Protein AF-A0A7C1AAH8-F1 (afdb_monomer_lite)

pLDDT: mean 77.92, std 12.31, range [42.34, 93.19]

Structure (mmCIF, N/CA/C/O backbone):
data_AF-A0A7C1AAH8-F1
#
_entry.id   AF-A0A7C1AAH8-F1
#
loop_
_atom_site.group_PDB
_atom_site.id
_atom_site.type_symbol
_atom_site.label_atom_id
_atom_site.label_alt_id
_atom_site.label_comp_id
_atom_site.label_asym_id
_atom_site.label_entity_id
_atom_site.label_seq_id
_atom_site.pdbx_PDB_ins_code
_atom_site.Cartn_x
_atom_site.Cartn_y
_atom_site.Cartn_z
_atom_site.occupancy
_atom_site.B_iso_or_equiv
_atom_site.auth_seq_id
_atom_site.auth_comp_id
_atom_site.auth_asym_id
_atom_site.auth_atom_id
_atom_site.pdbx_PDB_model_num
ATOM 1 N N . MET A 1 1 ? 54.567 13.018 -85.842 1.00 59.91 1 MET A N 1
ATOM 2 C CA . MET A 1 1 ? 54.513 12.195 -84.608 1.00 59.91 1 MET A CA 1
ATOM 3 C C . MET A 1 1 ? 54.204 13.004 -83.340 1.00 59.91 1 MET A C 1
ATOM 5 O O . MET A 1 1 ? 53.284 12.620 -82.633 1.00 59.91 1 MET A O 1
ATOM 9 N N . LYS A 1 2 ? 54.854 14.155 -83.076 1.00 59.97 2 LYS A N 1
ATOM 10 C CA . LYS A 1 2 ? 54.599 14.991 -81.872 1.00 59.97 2 LYS A CA 1
ATOM 11 C C . LYS A 1 2 ? 53.124 15.401 -81.655 1.00 59.97 2 LYS A C 1
ATOM 13 O O . LYS A 1 2 ? 52.631 15.333 -80.538 1.00 59.97 2 LYS A O 1
ATOM 18 N N . LYS A 1 3 ? 52.385 15.742 -82.723 1.00 64.12 3 LYS A N 1
ATOM 19 C CA . LYS A 1 3 ? 50.952 16.109 -82.644 1.00 64.12 3 LYS A CA 1
ATOM 20 C C . LYS A 1 3 ? 50.036 14.951 -82.207 1.00 64.12 3 LYS A C 1
ATOM 22 O O . LYS A 1 3 ? 49.019 15.204 -81.573 1.00 64.12 3 LYS A O 1
ATOM 27 N N . ASN A 1 4 ? 50.396 13.700 -82.507 1.00 73.44 4 ASN A N 1
ATOM 28 C CA . ASN A 1 4 ? 49.603 12.528 -82.111 1.00 73.44 4 ASN A CA 1
ATOM 29 C C . ASN A 1 4 ? 49.872 12.139 -80.653 1.00 73.44 4 ASN A C 1
ATOM 31 O O . ASN A 1 4 ? 48.940 11.772 -79.948 1.00 73.44 4 ASN A O 1
ATOM 35 N N . ALA A 1 5 ? 51.113 12.304 -80.183 1.00 77.75 5 ALA A N 1
ATOM 36 C CA . ALA A 1 5 ? 51.461 12.102 -78.777 1.00 77.75 5 ALA A CA 1
ATOM 37 C C . ALA A 1 5 ? 50.720 13.087 -77.856 1.00 77.75 5 ALA A C 1
ATOM 39 O O . ALA A 1 5 ? 50.165 12.674 -76.845 1.00 77.75 5 ALA A O 1
ATOM 40 N N . ILE A 1 6 ? 50.624 14.367 -78.244 1.00 82.44 6 ILE A N 1
ATOM 41 C CA . ILE A 1 6 ? 49.885 15.388 -77.477 1.00 82.44 6 ILE A CA 1
ATOM 42 C C . ILE A 1 6 ? 48.383 15.068 -77.422 1.00 82.44 6 ILE A C 1
ATOM 44 O O . ILE A 1 6 ? 47.770 15.194 -76.366 1.00 82.44 6 ILE A O 1
ATOM 48 N N . LYS A 1 7 ? 47.790 14.603 -78.532 1.00 80.56 7 LYS A N 1
ATOM 49 C CA . LYS A 1 7 ? 46.383 14.167 -78.556 1.00 80.56 7 LYS A CA 1
ATOM 50 C C . LYS A 1 7 ? 46.134 12.973 -77.634 1.00 80.56 7 LYS A C 1
ATOM 52 O O . LYS A 1 7 ? 45.138 12.963 -76.922 1.00 80.56 7 LYS A O 1
ATOM 57 N N . LEU A 1 8 ? 47.042 11.997 -77.620 1.00 83.38 8 LEU A N 1
ATOM 58 C CA . LEU A 1 8 ? 46.930 10.824 -76.752 1.00 83.38 8 LEU A CA 1
ATOM 59 C C . LEU A 1 8 ? 47.025 11.214 -75.267 1.00 83.38 8 LEU A C 1
ATOM 61 O O . LEU A 1 8 ? 46.218 10.768 -74.457 1.00 83.38 8 LEU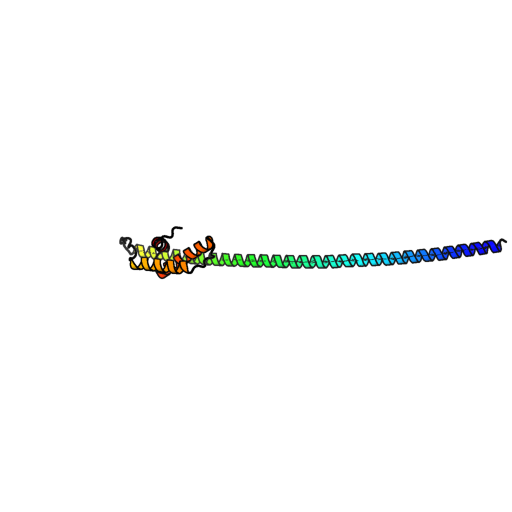 A O 1
ATOM 65 N N . LEU A 1 9 ? 47.952 12.115 -74.931 1.00 84.69 9 LEU A N 1
ATOM 66 C CA . LEU A 1 9 ? 48.095 12.672 -73.583 1.00 84.69 9 LEU A CA 1
ATOM 67 C C . LEU A 1 9 ? 46.833 13.428 -73.143 1.00 84.69 9 LEU A C 1
ATOM 69 O O . LEU A 1 9 ? 46.362 13.236 -72.026 1.00 84.69 9 LEU A O 1
ATOM 73 N N . ALA A 1 10 ? 46.238 14.223 -74.037 1.00 85.25 10 ALA A N 1
ATOM 74 C CA . ALA A 1 10 ? 44.998 14.943 -73.754 1.00 85.25 10 ALA A CA 1
ATOM 75 C C . ALA A 1 10 ? 43.822 13.998 -73.446 1.00 85.25 10 ALA A C 1
ATOM 77 O O . ALA A 1 10 ? 43.051 14.266 -72.528 1.00 85.25 10 ALA A O 1
ATOM 78 N N . VAL A 1 11 ? 43.706 12.871 -74.159 1.00 86.75 11 VAL A N 1
ATOM 79 C CA . VAL A 1 11 ? 42.661 11.864 -73.897 1.00 86.75 11 VAL A CA 1
ATOM 80 C C . VAL A 1 11 ? 42.865 11.197 -72.536 1.00 86.75 11 VAL A C 1
ATOM 82 O O . VAL A 1 11 ? 41.904 11.044 -71.787 1.00 86.75 11 VAL A O 1
ATOM 85 N N . ILE A 1 12 ? 44.104 10.852 -72.177 1.00 88.06 12 ILE A N 1
ATOM 86 C CA . ILE A 1 12 ? 44.415 10.250 -70.870 1.00 88.06 12 ILE A CA 1
ATOM 87 C C . ILE A 1 12 ? 44.059 11.211 -69.729 1.00 88.06 12 ILE A C 1
ATOM 89 O O . ILE A 1 12 ? 43.423 10.804 -68.756 1.00 88.06 12 ILE A O 1
ATOM 93 N N . VAL A 1 13 ? 44.407 12.494 -69.865 1.00 87.62 13 VAL A N 1
ATOM 94 C CA . VAL A 1 13 ? 44.057 13.526 -68.877 1.00 87.62 13 VAL A CA 1
ATOM 95 C C . VAL A 1 13 ? 42.540 13.684 -68.761 1.00 87.62 13 VAL A C 1
ATOM 97 O O . VAL A 1 13 ? 42.020 13.791 -67.652 1.00 87.62 13 VAL A O 1
ATOM 100 N N . LEU A 1 14 ? 41.814 13.637 -69.882 1.00 87.69 14 LEU A N 1
ATOM 101 C CA . LEU A 1 14 ? 40.354 13.732 -69.885 1.00 87.69 14 LEU A CA 1
ATOM 102 C C . LEU A 1 14 ? 39.703 12.547 -69.152 1.00 87.69 14 LEU A C 1
ATOM 104 O O . LEU A 1 14 ? 38.813 12.744 -68.327 1.00 87.69 14 LEU A O 1
ATOM 108 N N . VAL A 1 15 ? 40.172 11.322 -69.404 1.00 86.94 15 VAL A N 1
ATOM 109 C CA . VAL A 1 15 ? 39.671 10.112 -68.733 1.00 86.94 15 VAL A CA 1
ATOM 110 C C . VAL A 1 15 ? 39.964 10.159 -67.231 1.00 86.94 15 VAL A C 1
ATOM 112 O O . VAL A 1 15 ? 39.068 9.904 -66.426 1.00 86.94 15 VAL A O 1
ATOM 115 N N . ALA A 1 16 ? 41.176 10.559 -66.837 1.00 83.88 16 ALA A N 1
ATOM 116 C CA . ALA A 1 16 ? 41.538 10.719 -65.429 1.00 83.88 16 ALA A CA 1
ATOM 117 C C . ALA A 1 16 ? 40.673 11.781 -64.723 1.00 83.88 16 ALA A C 1
ATOM 119 O O . ALA A 1 16 ? 40.233 11.565 -63.593 1.00 83.88 16 ALA A O 1
ATOM 120 N N . ALA A 1 17 ? 40.367 12.894 -65.399 1.00 84.56 17 ALA A N 1
ATOM 121 C CA . ALA A 1 17 ? 39.496 13.940 -64.867 1.00 84.56 17 ALA A CA 1
ATOM 122 C C . ALA A 1 17 ? 38.052 13.450 -64.658 1.00 84.56 17 ALA A C 1
ATOM 124 O O . ALA A 1 17 ? 37.458 13.720 -63.614 1.00 84.56 17 ALA A O 1
ATOM 125 N N . ILE A 1 18 ? 37.498 12.682 -65.604 1.00 84.81 18 ILE A N 1
ATOM 126 C CA . ILE A 1 18 ? 36.143 12.113 -65.489 1.00 84.81 18 ILE A CA 1
ATOM 127 C C . ILE A 1 18 ? 36.062 11.139 -64.306 1.00 84.81 18 ILE A C 1
ATOM 129 O O . ILE A 1 18 ? 35.129 11.218 -63.502 1.00 84.81 18 ILE A O 1
ATOM 133 N N . ILE A 1 19 ? 37.060 10.261 -64.156 1.00 81.88 19 ILE A N 1
ATOM 134 C CA . ILE A 1 19 ? 37.134 9.317 -63.032 1.00 81.88 19 ILE A CA 1
ATOM 135 C C . ILE A 1 19 ? 37.238 10.081 -61.704 1.00 81.88 19 ILE A C 1
ATOM 137 O O . ILE A 1 19 ? 36.488 9.791 -60.771 1.00 81.88 19 ILE A O 1
ATOM 141 N N . GLY A 1 20 ? 38.099 11.102 -61.633 1.00 77.19 20 GLY A N 1
ATOM 142 C CA . GLY A 1 20 ? 38.263 11.937 -60.441 1.00 77.19 20 GLY A CA 1
ATOM 143 C C . GLY A 1 20 ? 36.967 12.630 -60.011 1.00 77.19 20 GLY A C 1
ATOM 144 O O . GLY A 1 20 ? 36.579 12.546 -58.845 1.00 77.19 20 GLY A O 1
ATOM 145 N N . ILE A 1 21 ? 36.245 13.247 -60.952 1.00 79.25 21 ILE A N 1
ATOM 146 C CA . ILE A 1 21 ? 34.953 13.900 -60.678 1.00 79.25 21 ILE A CA 1
ATOM 147 C C . ILE A 1 21 ? 33.917 12.879 -60.188 1.00 79.25 21 ILE A C 1
ATOM 149 O O . ILE A 1 21 ? 33.171 13.162 -59.248 1.00 79.25 21 ILE A O 1
ATOM 153 N N . SER A 1 22 ? 33.884 11.682 -60.781 1.00 72.88 22 SER A N 1
ATOM 154 C CA . SER A 1 22 ? 32.951 10.622 -60.385 1.00 72.88 22 SER A CA 1
ATOM 155 C C . SER A 1 22 ? 33.200 10.136 -58.952 1.00 72.88 22 SER A C 1
ATOM 157 O O . SER A 1 22 ? 32.254 10.000 -58.174 1.00 72.88 22 SER A O 1
ATOM 159 N N . VAL A 1 23 ? 34.465 9.937 -58.565 1.00 76.25 23 VAL A N 1
ATOM 160 C CA . VAL A 1 23 ? 34.839 9.524 -57.199 1.00 76.25 23 VAL A CA 1
ATOM 161 C C . VAL A 1 23 ? 34.526 10.622 -56.182 1.00 76.25 23 VAL A C 1
ATOM 163 O O . VAL A 1 23 ? 33.951 10.335 -55.132 1.00 76.25 23 VAL A O 1
ATOM 166 N N . ILE A 1 24 ? 34.825 11.887 -56.496 1.00 73.38 24 ILE A N 1
ATOM 167 C CA . ILE A 1 24 ? 34.504 13.024 -55.620 1.00 73.38 24 ILE A CA 1
ATOM 168 C C . ILE A 1 24 ? 32.988 13.134 -55.419 1.00 73.38 24 ILE A C 1
ATOM 170 O O . ILE A 1 24 ? 32.526 13.255 -54.284 1.00 73.38 24 ILE A O 1
ATOM 174 N N . LYS A 1 25 ? 32.195 13.024 -56.493 1.00 73.81 25 LYS A N 1
ATOM 175 C CA . LYS A 1 25 ? 30.727 13.058 -56.411 1.00 73.81 25 LYS A CA 1
ATOM 176 C C . LYS A 1 25 ? 30.179 11.892 -55.583 1.00 73.81 25 LYS A C 1
ATOM 178 O O . LYS A 1 25 ? 29.285 12.101 -54.764 1.00 73.81 25 LYS A O 1
ATOM 183 N N . SER A 1 26 ? 30.740 10.694 -55.754 1.00 67.06 26 SER A N 1
ATOM 184 C CA . SER A 1 26 ? 30.380 9.510 -54.967 1.00 67.06 26 SER A CA 1
ATOM 185 C C . SER A 1 26 ? 30.694 9.696 -53.480 1.00 67.06 26 SER A C 1
ATOM 187 O O . SER A 1 26 ? 29.823 9.474 -52.643 1.00 67.06 26 SER A O 1
ATOM 189 N N . ASN A 1 27 ? 31.889 10.185 -53.136 1.00 69.25 27 ASN A N 1
ATOM 190 C CA . ASN A 1 27 ? 32.285 10.425 -51.746 1.00 69.25 27 ASN A CA 1
ATOM 191 C C . ASN A 1 27 ? 31.469 11.541 -51.084 1.00 69.25 27 ASN A C 1
ATOM 193 O O . ASN A 1 27 ? 31.074 11.401 -49.930 1.00 69.25 27 ASN A O 1
ATOM 197 N N . ILE A 1 28 ? 31.161 12.625 -51.804 1.00 73.00 28 ILE A N 1
ATOM 198 C CA . ILE A 1 28 ? 30.290 13.699 -51.298 1.00 73.00 28 ILE A CA 1
ATOM 199 C C . ILE A 1 28 ? 28.875 13.167 -51.056 1.00 73.00 28 ILE A C 1
ATOM 201 O O . ILE A 1 28 ? 28.276 13.458 -50.022 1.00 73.00 28 ILE A O 1
ATOM 205 N N . SER A 1 29 ? 28.343 12.360 -51.979 1.00 71.94 29 SER A N 1
ATOM 206 C CA . SER A 1 29 ? 27.027 11.742 -51.814 1.00 71.94 29 SER A CA 1
ATOM 207 C C . SER A 1 29 ? 27.006 10.772 -50.633 1.00 71.94 29 SER A C 1
ATOM 209 O O . SER A 1 29 ? 26.088 10.830 -49.821 1.00 71.94 29 SER A O 1
ATOM 211 N N . ALA A 1 30 ? 28.025 9.920 -50.496 1.00 66.38 30 ALA A N 1
ATOM 212 C CA . ALA A 1 30 ? 28.148 8.983 -49.385 1.00 66.38 30 ALA A CA 1
ATOM 213 C C . ALA A 1 30 ? 28.274 9.711 -48.040 1.00 66.38 30 ALA A C 1
ATOM 215 O O . ALA A 1 30 ? 27.590 9.348 -47.087 1.00 66.38 30 ALA A O 1
ATOM 216 N N . LYS A 1 31 ? 29.068 10.789 -47.977 1.00 69.00 31 LYS A N 1
ATOM 217 C CA . LYS A 1 31 ? 29.207 11.626 -46.780 1.00 69.00 31 LYS A CA 1
ATOM 218 C C . LYS A 1 31 ? 27.883 12.288 -46.393 1.00 69.00 31 LYS A C 1
ATOM 220 O O . LYS A 1 31 ? 27.498 12.236 -45.232 1.00 69.00 31 LYS A O 1
ATOM 225 N N . ARG A 1 32 ? 27.136 12.819 -47.366 1.00 71.56 32 ARG A N 1
ATOM 226 C CA . ARG A 1 32 ? 25.820 13.437 -47.134 1.00 71.56 32 ARG A CA 1
ATOM 227 C C . ARG A 1 32 ? 24.776 12.426 -46.657 1.00 71.56 32 ARG A C 1
ATOM 229 O O . ARG A 1 32 ? 23.933 12.755 -45.829 1.00 71.56 32 ARG A O 1
ATOM 236 N N . THR A 1 33 ? 24.819 11.200 -47.174 1.00 72.12 33 THR A N 1
ATOM 237 C CA . THR A 1 33 ? 23.948 10.111 -46.712 1.00 72.12 33 THR A CA 1
ATOM 238 C C . THR A 1 33 ? 24.335 9.651 -45.308 1.00 72.12 33 THR A C 1
ATOM 240 O O . THR A 1 33 ? 23.453 9.465 -44.477 1.00 72.12 33 THR A O 1
ATOM 243 N N . ALA A 1 34 ? 25.631 9.535 -45.009 1.00 73.88 34 ALA A N 1
ATOM 244 C CA . ALA A 1 34 ? 26.116 9.196 -43.674 1.00 73.88 34 ALA A CA 1
ATOM 245 C C . ALA A 1 34 ? 25.729 10.263 -42.636 1.00 73.88 34 ALA A C 1
ATOM 247 O O . ALA A 1 34 ? 25.207 9.911 -41.588 1.00 73.88 34 ALA A O 1
ATOM 248 N N . GLU A 1 35 ? 25.886 11.554 -42.949 1.00 75.69 35 GLU A N 1
ATOM 249 C CA . GLU A 1 35 ? 25.447 12.661 -42.084 1.00 75.69 35 GLU A CA 1
ATOM 250 C C . GLU A 1 35 ? 23.939 12.602 -41.802 1.00 75.69 35 GLU A C 1
ATOM 252 O O . GLU A 1 35 ? 23.521 12.735 -40.655 1.00 75.69 35 GLU A O 1
ATOM 257 N N . LYS A 1 36 ? 23.116 12.321 -42.822 1.00 75.94 36 LYS A N 1
ATOM 258 C CA . LYS A 1 36 ? 21.669 12.130 -42.637 1.00 75.94 36 LYS A CA 1
ATOM 259 C C . LYS A 1 36 ? 21.340 10.936 -41.743 1.00 75.94 36 LYS A C 1
ATOM 261 O O . LYS A 1 36 ? 20.434 11.039 -40.927 1.00 75.94 36 LYS A O 1
ATOM 266 N N . ILE A 1 37 ? 22.057 9.822 -41.885 1.00 75.12 37 ILE A N 1
ATOM 267 C CA . ILE A 1 37 ? 21.868 8.635 -41.039 1.00 75.12 37 ILE A CA 1
ATOM 268 C C . ILE A 1 37 ? 22.269 8.937 -39.591 1.00 75.12 37 ILE A C 1
ATOM 270 O O . ILE A 1 37 ? 21.564 8.526 -38.674 1.00 75.12 37 ILE A O 1
ATOM 274 N N . THR A 1 38 ? 23.360 9.676 -39.375 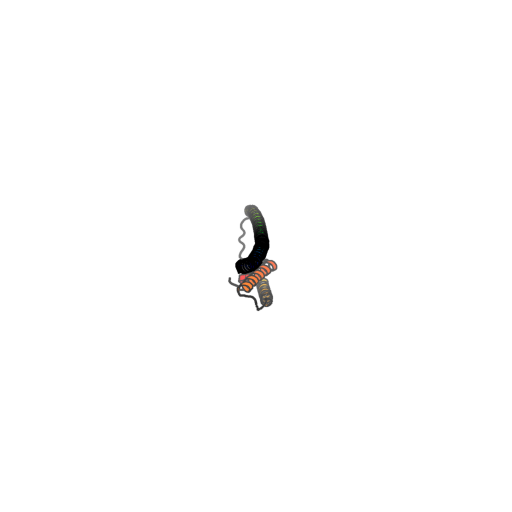1.00 78.25 38 THR A N 1
ATOM 275 C CA . THR A 1 38 ? 23.789 10.096 -38.035 1.00 78.25 38 THR A CA 1
ATOM 276 C C . THR A 1 38 ? 22.754 11.006 -37.379 1.00 78.25 38 THR A C 1
ATOM 278 O O . THR A 1 38 ? 22.380 10.748 -36.240 1.00 78.25 38 THR A O 1
ATOM 281 N N . LEU A 1 39 ? 22.219 11.991 -38.109 1.00 82.25 39 LEU A N 1
ATOM 282 C CA . LEU A 1 39 ? 21.151 12.863 -37.607 1.00 82.25 39 LEU A CA 1
ATOM 283 C C . LEU A 1 39 ? 19.880 12.077 -37.263 1.00 82.25 39 LEU A C 1
ATOM 285 O O . LEU A 1 39 ? 19.324 12.259 -36.186 1.00 82.25 39 LEU A O 1
ATOM 289 N N . LEU A 1 40 ? 19.457 11.152 -38.131 1.00 77.00 40 LEU A N 1
ATOM 290 C CA . LEU A 1 40 ? 18.280 10.310 -37.886 1.00 77.00 40 LEU A CA 1
ATOM 291 C C . LEU A 1 40 ? 18.470 9.410 -36.655 1.00 77.00 40 LEU A C 1
ATOM 293 O O . LEU A 1 40 ? 17.537 9.168 -35.892 1.00 77.00 40 LEU A O 1
ATOM 297 N N . LYS A 1 41 ? 19.694 8.910 -36.459 1.00 76.31 41 LYS A N 1
ATOM 298 C CA . LYS A 1 41 ? 20.078 8.105 -35.301 1.00 76.31 41 LYS A CA 1
ATOM 299 C C . LYS A 1 41 ? 20.030 8.938 -34.018 1.00 76.31 41 LYS A C 1
ATOM 301 O O . LYS A 1 41 ? 19.449 8.486 -33.037 1.00 76.31 41 LYS A O 1
ATOM 306 N N . GLU A 1 42 ? 20.619 10.131 -34.019 1.00 78.62 42 GLU A N 1
ATOM 307 C CA . GLU A 1 42 ? 20.593 11.050 -32.873 1.00 78.62 42 GLU A CA 1
ATOM 308 C C . GLU A 1 42 ? 19.168 11.479 -32.513 1.00 78.62 42 GLU A C 1
ATOM 310 O O . GLU A 1 42 ? 18.807 11.464 -31.338 1.00 78.62 42 GLU A O 1
ATOM 315 N N . GLU A 1 43 ? 18.337 11.786 -33.510 1.00 78.56 43 GLU A N 1
ATOM 316 C CA . GLU A 1 43 ? 16.928 12.131 -33.314 1.00 78.56 43 GLU A CA 1
ATOM 317 C C . GLU A 1 43 ? 16.141 10.957 -32.718 1.00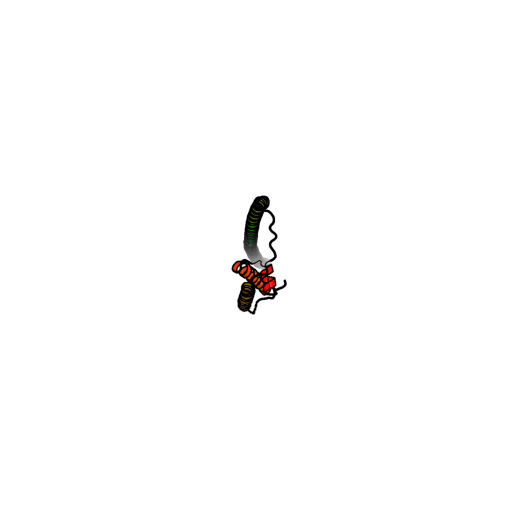 78.56 43 GLU A C 1
ATOM 319 O O . GLU A 1 43 ? 15.462 11.127 -31.708 1.00 78.56 43 GLU A O 1
ATOM 324 N N . TYR A 1 44 ? 16.321 9.741 -33.248 1.00 76.00 44 TYR A N 1
ATOM 325 C CA . TYR A 1 44 ? 15.705 8.531 -32.700 1.00 76.00 44 TYR A CA 1
ATOM 326 C C . TYR A 1 44 ? 16.078 8.291 -31.231 1.00 76.00 44 TYR A C 1
ATOM 328 O O . TYR A 1 44 ? 15.199 8.028 -30.408 1.00 76.00 44 TYR A O 1
ATOM 336 N N . PHE A 1 45 ? 17.365 8.391 -30.877 1.00 71.12 45 PHE A N 1
ATOM 337 C CA . PHE A 1 45 ? 17.794 8.209 -29.487 1.00 71.12 45 PHE A CA 1
ATOM 338 C C . PHE A 1 45 ? 17.258 9.311 -28.578 1.00 71.12 45 PHE A C 1
ATOM 340 O O . PHE A 1 45 ? 16.778 9.007 -27.492 1.00 71.12 45 PHE A O 1
ATOM 347 N N . ARG A 1 46 ? 17.244 10.565 -29.038 1.00 73.06 46 ARG A N 1
ATOM 348 C CA . ARG A 1 46 ? 16.709 11.689 -28.266 1.00 73.06 46 ARG A CA 1
ATOM 349 C C . ARG A 1 46 ? 15.214 11.537 -27.978 1.00 73.06 46 ARG A C 1
ATOM 351 O O . ARG A 1 46 ? 14.804 11.759 -26.844 1.00 73.06 46 ARG A O 1
ATOM 358 N N . THR A 1 47 ? 14.413 11.143 -28.969 1.00 73.12 47 THR A N 1
ATOM 359 C CA . THR A 1 47 ? 12.970 10.908 -28.788 1.00 73.12 47 THR A CA 1
ATOM 360 C C . THR A 1 47 ? 12.699 9.686 -27.916 1.00 73.12 47 THR A C 1
ATOM 362 O O . THR A 1 47 ? 11.809 9.708 -27.069 1.00 73.12 47 THR A O 1
ATOM 365 N N . ARG A 1 48 ? 13.467 8.605 -28.087 1.00 70.12 48 ARG A N 1
ATOM 366 C CA . ARG A 1 48 ? 13.323 7.414 -27.246 1.00 70.12 48 ARG A CA 1
ATOM 367 C C . ARG A 1 48 ? 13.645 7.733 -25.788 1.00 70.12 48 ARG A C 1
ATOM 369 O O . ARG A 1 48 ? 12.883 7.365 -24.901 1.00 70.12 48 ARG A O 1
ATOM 376 N N . ASP A 1 49 ? 14.758 8.417 -25.550 1.00 66.25 49 ASP A N 1
ATOM 377 C CA . ASP A 1 49 ? 15.205 8.736 -24.201 1.00 66.25 49 ASP A CA 1
ATOM 378 C C . ASP A 1 49 ? 14.263 9.760 -23.536 1.00 66.25 49 ASP A C 1
ATOM 380 O O . ASP A 1 49 ? 14.014 9.646 -22.340 1.00 66.25 49 ASP A O 1
ATOM 384 N N . SER A 1 50 ? 13.640 10.683 -24.289 1.00 67.62 50 SER A N 1
ATOM 385 C CA . SER A 1 50 ? 12.614 11.582 -23.734 1.00 67.62 50 SER A CA 1
ATOM 386 C C . SER A 1 50 ? 11.341 10.848 -23.308 1.00 67.62 50 SER A C 1
ATOM 388 O O . SER A 1 50 ? 10.840 11.108 -22.222 1.00 67.62 50 SER A O 1
ATOM 390 N N . VAL A 1 51 ? 10.848 9.901 -24.115 1.00 70.38 51 VAL A N 1
ATOM 391 C CA . VAL A 1 51 ? 9.656 9.100 -23.771 1.00 70.38 51 VAL A CA 1
ATOM 392 C C . VAL A 1 51 ? 9.923 8.202 -22.561 1.00 70.38 51 VAL A C 1
ATOM 394 O O . VAL A 1 51 ? 9.065 8.061 -21.695 1.00 70.38 51 VAL A O 1
ATOM 397 N N . ILE A 1 52 ? 11.119 7.610 -22.473 1.00 63.81 52 ILE A N 1
ATOM 398 C CA . ILE A 1 52 ? 11.514 6.792 -21.319 1.00 63.81 52 ILE A CA 1
ATOM 399 C C . ILE A 1 52 ? 11.556 7.651 -20.049 1.00 63.81 52 ILE A C 1
ATOM 401 O O . ILE A 1 52 ? 11.007 7.246 -19.028 1.00 63.81 52 ILE A O 1
ATOM 405 N N . LEU A 1 53 ? 12.171 8.836 -20.108 1.00 60.41 53 LEU A N 1
ATOM 406 C CA . LEU A 1 53 ? 12.237 9.746 -18.961 1.00 60.41 53 LEU A CA 1
ATOM 407 C C . LEU A 1 53 ? 10.847 10.224 -18.515 1.00 60.41 53 LEU A C 1
ATOM 409 O O . LEU A 1 53 ? 10.589 10.249 -17.317 1.00 60.41 53 LEU A O 1
ATOM 413 N N . GLU A 1 54 ? 9.951 10.533 -19.453 1.00 65.75 54 GLU A N 1
ATOM 414 C CA . GLU A 1 54 ? 8.563 10.928 -19.169 1.00 65.75 54 GLU A CA 1
ATOM 415 C C . GLU A 1 54 ? 7.774 9.793 -18.491 1.00 65.75 54 GLU A C 1
ATOM 417 O O . GLU A 1 54 ? 7.138 10.002 -17.461 1.00 65.75 54 GLU A O 1
ATOM 422 N N . GLN A 1 55 ? 7.899 8.555 -18.984 1.00 64.44 55 GLN A N 1
ATOM 423 C CA . GLN A 1 55 ? 7.256 7.388 -18.364 1.00 64.44 55 GLN A CA 1
ATOM 424 C C . GLN A 1 55 ? 7.785 7.087 -16.954 1.00 64.44 55 GLN A C 1
AT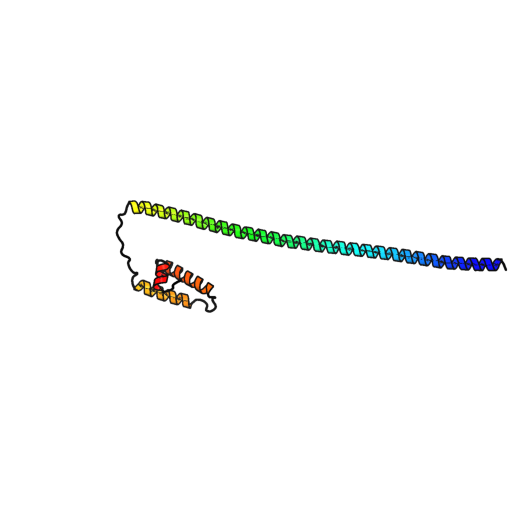OM 426 O O . GLN A 1 55 ? 7.020 6.663 -16.082 1.00 64.44 55 GLN A O 1
ATOM 431 N N . LEU A 1 56 ? 9.086 7.279 -16.718 1.00 66.50 56 LEU A N 1
ATOM 432 C CA . LEU A 1 56 ? 9.701 7.120 -15.397 1.00 66.50 56 LEU A CA 1
ATOM 433 C C . LEU A 1 56 ? 9.215 8.190 -14.412 1.00 66.50 56 LEU A C 1
ATOM 435 O O . LEU A 1 56 ? 8.956 7.856 -13.253 1.00 66.50 56 LEU A O 1
ATOM 439 N N . ASP A 1 57 ? 9.065 9.437 -14.860 1.00 71.62 57 ASP A N 1
ATOM 440 C CA . ASP A 1 57 ? 8.558 10.539 -14.035 1.00 71.62 57 ASP A CA 1
ATOM 441 C C . ASP A 1 57 ? 7.093 10.305 -13.632 1.00 71.62 57 ASP A C 1
ATOM 443 O O . ASP A 1 57 ? 6.772 10.302 -12.442 1.00 71.62 57 ASP A O 1
ATOM 447 N N . ASP A 1 58 ? 6.228 9.959 -14.592 1.00 72.56 58 ASP A N 1
ATOM 448 C CA . ASP A 1 58 ? 4.812 9.661 -14.335 1.00 72.56 58 ASP A CA 1
ATOM 449 C C . ASP A 1 58 ? 4.631 8.466 -13.392 1.00 72.56 58 ASP A C 1
ATOM 451 O O . ASP A 1 58 ? 3.839 8.510 -12.448 1.00 72.56 58 ASP A O 1
ATOM 455 N N . THR A 1 59 ? 5.400 7.396 -13.601 1.00 70.56 59 THR A N 1
ATOM 456 C CA . THR A 1 59 ? 5.332 6.205 -12.746 1.00 70.56 59 THR A CA 1
ATOM 457 C C . THR A 1 59 ? 5.783 6.526 -11.321 1.00 70.56 59 THR A C 1
ATOM 459 O O . THR A 1 59 ? 5.136 6.123 -10.352 1.00 70.56 59 THR A O 1
ATOM 462 N N . THR A 1 60 ? 6.870 7.287 -11.174 1.00 72.94 60 THR A N 1
ATOM 463 C CA . THR A 1 60 ? 7.377 7.710 -9.861 1.00 72.94 60 THR A CA 1
ATOM 464 C C . THR A 1 60 ? 6.363 8.600 -9.153 1.00 72.94 60 THR A C 1
ATOM 466 O O . THR A 1 60 ? 6.093 8.399 -7.970 1.00 72.94 60 THR A O 1
ATOM 469 N N . ARG A 1 61 ? 5.739 9.529 -9.881 1.00 73.81 61 ARG A N 1
ATOM 470 C CA . ARG A 1 61 ? 4.689 10.402 -9.359 1.00 73.81 61 ARG A CA 1
ATOM 471 C C . ARG A 1 61 ? 3.479 9.616 -8.857 1.00 73.81 61 ARG A C 1
ATOM 473 O O . ARG A 1 61 ? 3.036 9.854 -7.740 1.00 73.81 61 ARG A O 1
ATOM 480 N N . ILE A 1 62 ? 3.008 8.625 -9.617 1.00 81.06 62 ILE A N 1
ATOM 481 C CA . ILE A 1 62 ? 1.903 7.745 -9.197 1.00 81.06 62 ILE A CA 1
ATOM 482 C C . ILE A 1 62 ? 2.248 7.005 -7.897 1.00 81.06 62 ILE A C 1
ATOM 484 O O . ILE A 1 62 ? 1.410 6.908 -6.998 1.00 81.06 62 ILE A O 1
ATOM 488 N N . TYR A 1 63 ? 3.478 6.498 -7.762 1.00 76.88 63 TYR A N 1
ATOM 489 C CA . TYR A 1 63 ? 3.906 5.838 -6.527 1.00 76.88 63 TYR A CA 1
ATOM 490 C C . TYR A 1 63 ? 3.983 6.805 -5.342 1.00 76.88 63 TYR A C 1
ATOM 492 O O . TYR A 1 63 ? 3.535 6.450 -4.252 1.00 76.88 63 TYR A O 1
ATOM 500 N N . VAL A 1 64 ? 4.502 8.018 -5.543 1.00 83.69 64 VAL A N 1
ATOM 501 C CA . VAL A 1 64 ? 4.555 9.053 -4.499 1.00 83.69 64 VAL A CA 1
ATOM 502 C C . VAL A 1 64 ? 3.146 9.432 -4.040 1.00 83.69 64 VAL A C 1
ATOM 504 O O . VAL A 1 64 ? 2.880 9.398 -2.838 1.00 83.69 64 VAL A O 1
ATOM 507 N N . ASP A 1 65 ? 2.228 9.691 -4.972 1.00 83.00 65 ASP A N 1
ATOM 508 C CA . ASP A 1 65 ? 0.832 10.026 -4.666 1.00 83.00 65 ASP A CA 1
ATOM 509 C C . ASP A 1 65 ? 0.136 8.873 -3.918 1.00 83.00 65 ASP A C 1
ATOM 511 O O . ASP A 1 65 ? -0.601 9.086 -2.952 1.00 83.00 65 ASP A O 1
ATOM 515 N N . SER A 1 66 ? 0.402 7.623 -4.315 1.00 83.69 66 SER A N 1
ATOM 516 C CA . SER A 1 66 ? -0.137 6.445 -3.631 1.00 83.69 66 SER A CA 1
ATOM 517 C C . SER A 1 66 ? 0.396 6.301 -2.204 1.00 83.69 66 SER A C 1
ATOM 519 O O . SER A 1 66 ? -0.368 5.924 -1.315 1.00 83.69 66 SER A O 1
ATOM 521 N N . ILE A 1 67 ? 1.684 6.571 -1.973 1.00 87.44 67 ILE A N 1
ATOM 522 C CA . ILE A 1 67 ? 2.293 6.503 -0.637 1.00 87.44 67 ILE A CA 1
ATOM 523 C C . ILE A 1 67 ? 1.715 7.602 0.258 1.00 87.44 67 ILE A C 1
ATOM 525 O O . ILE A 1 67 ? 1.307 7.310 1.380 1.00 87.44 67 ILE A O 1
ATOM 529 N N . GLN A 1 68 ? 1.605 8.832 -0.246 1.00 87.69 68 GLN A N 1
ATOM 530 C CA . GLN A 1 68 ? 1.041 9.959 0.504 1.00 87.69 68 GLN A CA 1
ATOM 531 C C . GLN A 1 68 ? -0.433 9.740 0.871 1.00 87.69 68 GLN A C 1
ATOM 533 O O . GLN A 1 68 ? -0.853 10.043 1.991 1.00 87.69 68 GLN A O 1
ATOM 538 N N . ASN A 1 69 ? -1.224 9.167 -0.040 1.00 90.88 69 ASN A N 1
ATOM 539 C CA . ASN A 1 69 ? -2.612 8.802 0.251 1.00 90.88 69 ASN A CA 1
ATOM 540 C C . ASN A 1 69 ? -2.706 7.714 1.326 1.00 90.88 69 ASN A C 1
ATOM 542 O O . ASN A 1 69 ? -3.558 7.793 2.213 1.00 90.88 69 ASN A O 1
ATOM 546 N N . LEU A 1 70 ? -1.825 6.713 1.272 1.00 90.75 70 LEU A N 1
ATOM 547 C CA . LEU A 1 70 ? -1.781 5.646 2.268 1.00 90.75 70 LEU A CA 1
ATOM 548 C C . LEU A 1 70 ? -1.382 6.188 3.650 1.00 90.75 70 LEU A C 1
ATOM 550 O O . LEU A 1 70 ? -2.006 5.844 4.652 1.00 90.75 70 LEU A O 1
ATOM 554 N N . GLU A 1 71 ? -0.380 7.065 3.701 1.00 89.00 71 GLU A N 1
ATOM 555 C CA . GLU A 1 71 ? 0.045 7.751 4.923 1.00 89.00 71 GLU A CA 1
ATOM 556 C C . GLU A 1 71 ? -1.102 8.574 5.520 1.00 89.00 71 GLU A C 1
ATOM 558 O O . GLU A 1 71 ? -1.418 8.427 6.700 1.00 89.00 71 GLU A O 1
ATOM 563 N N . SER A 1 72 ? -1.797 9.355 4.690 1.00 88.56 72 SER A N 1
ATOM 564 C CA . SER A 1 72 ? -2.952 10.153 5.115 1.00 88.56 72 SER A CA 1
ATOM 565 C C . SER A 1 72 ? -4.078 9.284 5.684 1.00 88.56 72 SER A C 1
ATOM 567 O O . SER A 1 72 ? -4.674 9.625 6.707 1.00 88.56 72 SER A O 1
ATOM 569 N N . PHE A 1 73 ? -4.349 8.133 5.060 1.00 92.75 73 PHE A N 1
ATOM 570 C CA . PHE A 1 73 ? -5.335 7.175 5.557 1.00 92.75 73 PHE A CA 1
ATOM 571 C C . PHE A 1 73 ? -4.949 6.628 6.937 1.00 92.75 73 PHE A C 1
ATOM 573 O O . PHE A 1 73 ? -5.773 6.631 7.851 1.00 92.75 73 PHE A O 1
ATOM 580 N N . TYR A 1 74 ? -3.698 6.197 7.124 1.00 90.94 74 TYR A N 1
ATOM 581 C CA . TYR A 1 74 ? -3.255 5.672 8.417 1.00 90.94 74 TYR A CA 1
ATOM 582 C C . TYR A 1 74 ? -3.244 6.735 9.515 1.00 90.94 74 TYR A C 1
ATOM 584 O O . TYR A 1 74 ? -3.678 6.441 10.628 1.00 90.94 74 TYR A O 1
ATOM 592 N N . LEU A 1 75 ? -2.814 7.962 9.210 1.00 89.94 75 LEU A N 1
ATOM 593 C CA . LEU A 1 75 ? -2.868 9.078 10.157 1.00 89.94 75 LEU A CA 1
ATOM 594 C C . LEU A 1 75 ? -4.307 9.356 10.606 1.00 89.94 75 LEU A C 1
ATOM 596 O O . LEU A 1 75 ? -4.567 9.427 11.803 1.00 89.94 75 LEU A O 1
ATOM 600 N N . SER A 1 76 ? -5.262 9.382 9.672 1.00 89.88 76 SER A N 1
ATOM 601 C CA . SER A 1 76 ? -6.681 9.553 10.006 1.00 89.88 76 SER A CA 1
ATOM 602 C C . SER A 1 76 ? -7.218 8.439 10.914 1.00 89.88 76 SER A C 1
ATOM 604 O O . SER A 1 76 ? -7.979 8.712 11.845 1.00 89.88 76 SER A O 1
ATOM 606 N N . GLN A 1 77 ? -6.808 7.190 10.687 1.00 87.75 77 GLN A N 1
ATOM 607 C CA . GLN A 1 77 ? -7.210 6.064 11.535 1.00 87.75 77 GLN A CA 1
ATOM 608 C C . GLN A 1 77 ? -6.595 6.152 12.939 1.00 87.75 77 GLN A C 1
ATOM 610 O O . GLN A 1 77 ? -7.264 5.827 13.922 1.00 87.75 77 GLN A O 1
ATOM 615 N N . ILE A 1 78 ? -5.343 6.609 13.049 1.00 88.62 78 ILE A N 1
ATOM 616 C CA . ILE A 1 78 ? -4.673 6.852 14.334 1.00 88.62 78 ILE A CA 1
ATOM 617 C C . ILE A 1 78 ? -5.391 7.960 15.107 1.00 88.62 78 ILE A C 1
ATOM 619 O O . ILE A 1 78 ? -5.682 7.778 16.289 1.00 88.62 78 ILE A O 1
ATOM 623 N N . ASP A 1 79 ? -5.731 9.066 14.448 1.00 87.00 79 ASP A N 1
ATOM 624 C CA . ASP A 1 79 ? -6.455 10.172 15.076 1.00 87.00 79 ASP A CA 1
ATOM 625 C C . ASP A 1 79 ? -7.836 9.729 15.570 1.00 87.00 79 ASP A C 1
ATOM 627 O O . ASP A 1 79 ? -8.203 10.007 16.712 1.00 87.00 79 ASP A O 1
ATOM 631 N N . SER A 1 80 ? -8.563 8.944 14.768 1.00 85.81 80 SER A N 1
ATOM 632 C CA . SER A 1 80 ? -9.854 8.373 15.171 1.00 85.81 80 SER A CA 1
ATOM 633 C C . SER A 1 80 ? -9.736 7.450 16.390 1.00 85.81 80 SER A C 1
ATOM 635 O O . SER A 1 80 ? -10.557 7.513 17.310 1.00 85.81 80 SER A O 1
ATOM 637 N N . LEU A 1 81 ? -8.697 6.610 16.439 1.00 86.31 81 LEU A N 1
ATOM 638 C CA . LEU A 1 81 ? -8.421 5.756 17.595 1.00 86.31 81 LEU A CA 1
ATOM 639 C C . LEU A 1 81 ? -8.092 6.587 18.836 1.00 86.31 81 LEU A C 1
ATOM 641 O O . LEU A 1 81 ? -8.640 6.325 19.908 1.00 86.31 81 LEU A O 1
ATOM 645 N N . ASN A 1 82 ? -7.240 7.599 18.693 1.00 85.50 82 ASN A N 1
ATOM 646 C CA . ASN A 1 82 ? -6.886 8.499 19.785 1.00 85.50 82 ASN A CA 1
ATOM 647 C C . ASN A 1 82 ? -8.120 9.221 20.332 1.00 85.50 82 ASN A C 1
ATOM 649 O O . ASN A 1 82 ? -8.309 9.265 21.547 1.00 85.50 82 ASN A O 1
ATOM 653 N N . GLU A 1 83 ? -9.002 9.715 19.462 1.00 85.88 83 GLU A N 1
ATOM 654 C CA . GLU A 1 83 ? -10.257 10.349 19.867 1.00 85.88 83 GLU A CA 1
ATOM 655 C C . GLU A 1 83 ? -11.190 9.362 20.587 1.00 85.88 83 GLU A C 1
ATOM 657 O O . GLU A 1 83 ? -11.757 9.681 21.638 1.00 85.88 83 GLU A O 1
ATOM 662 N N . TYR A 1 84 ? -11.307 8.130 20.081 1.00 85.88 84 TYR A N 1
ATOM 663 C CA . TYR A 1 84 ? -12.089 7.076 20.726 1.00 85.88 84 TYR A CA 1
ATOM 664 C C . TYR A 1 84 ? -11.583 6.772 22.144 1.00 85.88 84 TYR A C 1
ATOM 666 O O . TYR A 1 84 ? -12.380 6.687 23.086 1.00 85.88 84 TYR A O 1
ATOM 674 N N . PHE A 1 85 ? -10.268 6.624 22.320 1.00 79.12 85 PHE A N 1
ATOM 675 C CA . PHE A 1 85 ? -9.679 6.343 23.628 1.00 79.12 85 PHE A CA 1
ATOM 676 C C . PHE A 1 85 ? -9.757 7.542 24.573 1.00 79.12 85 PHE A C 1
ATOM 678 O O . PHE A 1 85 ? -10.133 7.349 25.728 1.00 79.12 85 PHE A O 1
ATOM 685 N N . ALA A 1 86 ? -9.510 8.761 24.091 1.00 81.62 86 ALA A N 1
ATOM 686 C CA . ALA A 1 86 ? -9.643 9.979 24.888 1.00 81.62 86 ALA A CA 1
ATOM 687 C C . ALA A 1 86 ? -11.077 10.158 25.418 1.00 81.62 86 ALA A C 1
ATOM 689 O O . ALA A 1 86 ? -11.285 10.419 26.607 1.00 81.62 86 ALA A O 1
ATOM 690 N N . ASN A 1 87 ? -12.087 9.929 24.572 1.00 79.25 87 ASN A N 1
ATOM 691 C CA . ASN A 1 87 ? -13.489 9.963 24.991 1.00 79.25 87 ASN A CA 1
ATOM 692 C C . ASN A 1 87 ? -13.812 8.865 26.011 1.00 79.25 87 ASN A C 1
ATOM 694 O O . ASN A 1 87 ? -14.524 9.104 26.989 1.00 79.25 87 ASN A O 1
ATOM 698 N N . LYS A 1 88 ? -13.272 7.659 25.825 1.00 79.44 88 LYS A N 1
ATOM 699 C CA . LYS A 1 88 ? -13.498 6.540 26.745 1.00 79.44 88 LYS A CA 1
ATOM 700 C C . LYS A 1 88 ? -12.831 6.760 28.102 1.00 79.44 88 LYS A C 1
ATOM 702 O O . LYS A 1 88 ? -13.435 6.446 29.125 1.00 79.44 88 LYS A O 1
ATOM 707 N N . GLU A 1 89 ? -11.627 7.317 28.124 1.00 76.06 89 GLU A N 1
ATOM 708 C CA . GLU A 1 89 ? -10.918 7.667 29.353 1.00 76.06 89 GLU A CA 1
ATOM 709 C C . GLU A 1 89 ? -11.653 8.776 30.113 1.00 76.06 89 GLU A C 1
ATOM 711 O O . GLU A 1 89 ? -11.909 8.631 31.308 1.00 76.06 89 GLU A O 1
ATOM 716 N N . SER A 1 90 ? -12.122 9.813 29.411 1.00 73.06 90 SER A N 1
ATOM 717 C CA . SER A 1 90 ? -12.981 10.860 29.981 1.00 73.06 90 SER A CA 1
ATOM 718 C C . SER A 1 90 ? -14.2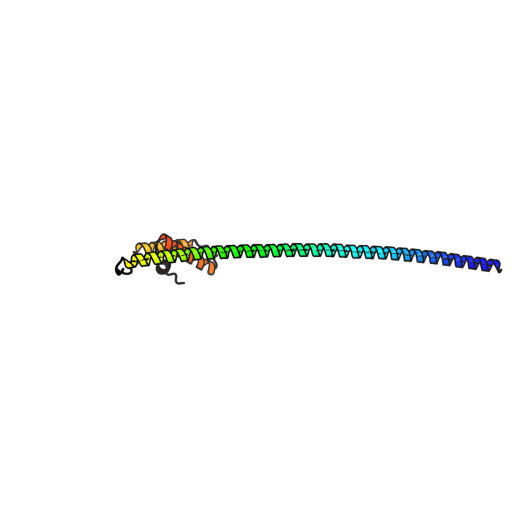55 10.286 30.621 1.00 73.06 90 SER A C 1
ATOM 720 O O . SER A 1 90 ? -14.580 10.597 31.771 1.00 73.06 90 SER A O 1
ATOM 722 N N . LEU A 1 91 ? -14.943 9.369 29.930 1.00 72.25 91 LEU A N 1
ATOM 723 C CA . LEU A 1 91 ? -16.131 8.693 30.461 1.00 72.25 91 LEU A CA 1
ATOM 724 C C . LEU A 1 91 ? -15.815 7.826 31.687 1.00 72.25 91 LEU A C 1
ATOM 726 O O . LEU A 1 91 ? -16.577 7.837 32.655 1.00 72.25 91 LEU A O 1
ATOM 730 N N . LEU A 1 92 ? -14.691 7.104 31.681 1.00 75.38 92 LEU A N 1
ATOM 731 C CA . LEU A 1 92 ? -14.252 6.298 32.823 1.00 75.38 92 LEU A CA 1
ATOM 732 C C . LEU A 1 92 ? -13.898 7.167 34.034 1.00 75.38 92 LEU A C 1
ATOM 734 O O . LEU A 1 92 ? -14.278 6.827 35.153 1.00 75.38 92 LEU A O 1
ATOM 738 N N . VAL A 1 93 ? -13.229 8.305 33.831 1.00 77.25 93 VAL A N 1
ATOM 739 C CA . VAL A 1 93 ? -12.919 9.267 34.900 1.00 77.25 93 VAL A CA 1
ATOM 740 C C . VAL A 1 93 ? -14.202 9.881 35.465 1.00 77.25 93 VAL A C 1
ATOM 742 O O . VAL A 1 93 ? -14.353 9.977 36.686 1.00 77.25 93 VAL A O 1
ATOM 745 N N . ALA A 1 94 ? -15.162 10.240 34.608 1.00 76.00 94 ALA A N 1
ATOM 746 C CA . ALA A 1 94 ? -16.461 10.753 35.034 1.00 76.00 94 ALA A CA 1
ATOM 747 C C . ALA A 1 94 ? -17.255 9.715 35.849 1.00 76.00 94 ALA A C 1
ATOM 749 O O . ALA A 1 94 ? -17.807 10.046 36.902 1.00 76.00 94 ALA A O 1
ATOM 750 N N . GLU A 1 95 ? -17.274 8.455 35.412 1.00 77.00 95 GLU A N 1
ATOM 751 C CA . GLU A 1 95 ? -17.950 7.363 36.119 1.00 77.00 95 GLU A CA 1
ATOM 752 C C . GLU A 1 95 ? -17.261 7.031 37.452 1.00 77.00 95 GLU A C 1
ATOM 754 O O . GLU A 1 95 ? -17.921 6.836 38.475 1.00 77.00 95 GLU A O 1
ATOM 759 N N . LEU A 1 96 ? -15.926 7.055 37.491 1.00 78.31 96 LEU A N 1
ATOM 760 C CA . LEU A 1 96 ? -15.154 6.862 38.718 1.00 78.31 96 LEU A CA 1
ATOM 761 C C . LEU A 1 96 ? -15.412 7.986 39.734 1.00 78.31 96 LEU A C 1
ATOM 763 O O . LEU A 1 96 ? -15.555 7.717 40.929 1.00 78.31 96 LEU A O 1
ATOM 767 N N . ASN A 1 97 ? -15.524 9.234 39.276 1.00 78.00 97 ASN A N 1
ATOM 768 C CA . ASN A 1 97 ? -15.869 10.368 40.133 1.00 78.00 97 ASN A CA 1
ATOM 769 C C . ASN A 1 97 ? -17.304 10.260 40.672 1.00 78.00 97 ASN A C 1
ATOM 771 O O . ASN A 1 97 ? -17.502 10.456 41.872 1.00 78.00 97 ASN A O 1
ATOM 775 N N . LYS A 1 98 ? -18.276 9.839 39.850 1.00 76.56 98 LYS A N 1
ATOM 776 C CA . LYS A 1 98 ? -19.643 9.523 40.311 1.00 76.56 98 LYS A CA 1
ATOM 777 C C . LYS A 1 98 ? -19.662 8.398 41.349 1.00 76.56 98 LYS A C 1
ATOM 779 O O . LYS A 1 98 ? -20.376 8.475 42.347 1.00 76.56 98 LYS A O 1
ATOM 784 N N . GLN A 1 99 ? -18.858 7.351 41.166 1.00 72.44 99 GLN A N 1
ATOM 785 C CA . GLN A 1 99 ? -18.752 6.284 42.162 1.00 72.44 99 GLN A CA 1
ATOM 786 C C . GLN A 1 99 ? -18.093 6.754 43.461 1.00 72.44 99 GLN A C 1
ATOM 788 O O . GLN A 1 99 ? -18.502 6.305 44.530 1.00 72.44 99 GLN A O 1
ATOM 793 N N . LYS A 1 100 ? -17.104 7.656 43.409 1.00 71.50 100 LYS A N 1
ATOM 794 C CA . LYS A 1 100 ? -16.497 8.249 44.613 1.00 71.50 100 LYS A CA 1
ATOM 795 C C . LYS A 1 100 ? -17.500 9.097 45.397 1.00 71.50 100 LYS A C 1
ATOM 797 O O . LYS A 1 100 ? -17.574 8.945 46.614 1.00 71.50 100 LYS A O 1
ATOM 802 N N . THR A 1 101 ? -18.313 9.916 44.725 1.00 64.94 101 THR A N 1
ATOM 803 C CA . THR A 1 101 ? -19.372 10.699 45.389 1.00 64.94 101 THR A CA 1
ATOM 804 C C . THR A 1 101 ? -20.473 9.808 45.964 1.00 64.94 101 THR A C 1
ATOM 806 O O . THR A 1 101 ? -20.966 10.071 47.056 1.00 64.94 101 THR A O 1
ATOM 809 N N . ASN A 1 102 ? -20.814 8.707 45.287 1.00 59.47 102 ASN A N 1
ATOM 810 C CA . ASN A 1 102 ? -21.819 7.761 45.778 1.00 59.47 102 ASN A CA 1
ATOM 811 C C . ASN A 1 102 ? -21.295 6.905 46.945 1.00 59.47 102 ASN A C 1
ATOM 813 O O . ASN A 1 102 ? -22.020 6.686 47.910 1.00 59.47 102 ASN A O 1
ATOM 817 N N . LYS A 1 103 ? -20.020 6.487 46.927 1.00 55.28 103 LYS A N 1
ATOM 818 C CA . LYS A 1 103 ? -19.385 5.746 48.034 1.00 55.28 103 LYS A CA 1
ATOM 819 C C . LYS A 1 103 ? -19.189 6.586 49.297 1.00 55.28 103 LYS A C 1
ATOM 821 O O . LYS A 1 103 ? -19.210 6.016 50.381 1.00 55.28 103 LYS A O 1
ATOM 826 N N . ALA A 1 104 ? -19.054 7.908 49.183 1.00 56.25 104 ALA A N 1
ATOM 827 C CA . ALA A 1 104 ? -19.072 8.797 50.347 1.00 56.25 104 ALA A CA 1
ATOM 828 C C . ALA A 1 104 ? -20.439 8.801 51.071 1.00 56.25 104 ALA A C 1
ATOM 830 O O . ALA A 1 104 ? -20.488 9.099 52.260 1.00 56.25 104 ALA A O 1
ATOM 831 N N . ASN A 1 105 ? -21.523 8.403 50.387 1.00 50.25 105 ASN A N 1
ATOM 832 C CA . ASN A 1 105 ? -22.893 8.395 50.915 1.00 50.25 105 ASN A CA 1
ATOM 833 C C . ASN A 1 105 ? -23.471 6.996 51.196 1.00 50.25 105 ASN A C 1
ATOM 835 O O . ASN A 1 105 ? -24.596 6.890 51.679 1.00 50.25 105 ASN A O 1
ATOM 839 N N . THR A 1 106 ? -22.738 5.909 50.938 1.00 54.09 106 THR A N 1
ATOM 840 C CA . THR A 1 106 ? -23.227 4.547 51.209 1.00 54.09 106 THR A CA 1
ATOM 841 C C . THR A 1 106 ? -22.187 3.705 51.933 1.00 54.09 106 THR A C 1
ATOM 843 O O . THR A 1 106 ? -21.165 3.318 51.366 1.00 54.09 106 THR A O 1
ATOM 846 N N . SER A 1 107 ? -22.500 3.400 53.194 1.00 44.53 107 SER A N 1
ATOM 847 C CA . SER A 1 107 ? -21.812 2.441 54.064 1.00 44.53 107 SER A CA 1
ATOM 848 C C . SER A 1 107 ? -21.609 1.080 53.365 1.00 44.53 107 SER A C 1
ATOM 850 O O . SER A 1 107 ? -22.503 0.632 52.639 1.00 44.53 107 SER A O 1
ATOM 852 N N . PRO A 1 108 ? -20.464 0.389 53.544 1.00 50.47 108 PRO A N 1
ATOM 853 C CA . PRO A 1 108 ? -20.141 -0.802 52.768 1.00 50.47 108 PRO A CA 1
ATOM 854 C C . PRO A 1 108 ? -20.920 -2.020 53.279 1.00 50.47 108 PRO A C 1
ATOM 856 O O . PRO A 1 108 ? -20.510 -2.720 54.206 1.00 50.47 108 PRO A O 1
ATOM 859 N N . GLN A 1 109 ? -22.050 -2.308 52.638 1.00 44.53 109 GLN A N 1
ATOM 860 C CA . GLN A 1 109 ? -22.785 -3.549 52.842 1.00 44.53 109 GLN A CA 1
ATOM 861 C C . GLN A 1 109 ? -22.082 -4.675 52.065 1.00 44.53 109 GLN A C 1
ATOM 863 O O . GLN A 1 109 ? -22.047 -4.685 50.837 1.00 44.53 109 GLN A O 1
ATOM 868 N N . LYS A 1 110 ? -21.469 -5.615 52.796 1.00 46.69 110 LYS A N 1
ATOM 869 C CA . LYS A 1 110 ? -20.791 -6.804 52.255 1.00 46.69 110 LYS A CA 1
ATOM 870 C C . LYS A 1 110 ? -21.759 -7.646 51.414 1.00 46.69 110 LYS A C 1
ATOM 872 O O . LYS A 1 110 ? -22.548 -8.413 51.964 1.00 46.69 110 LYS A O 1
ATOM 877 N N . THR A 1 111 ? -21.661 -7.576 50.091 1.00 45.31 111 THR A N 1
ATOM 878 C CA . THR A 1 111 ? -22.361 -8.499 49.192 1.00 45.31 111 THR A CA 1
ATOM 879 C C . THR A 1 111 ? -21.531 -9.764 48.999 1.00 45.31 111 THR A C 1
ATOM 881 O O . THR A 1 111 ? -20.474 -9.771 48.369 1.00 45.31 111 THR A O 1
ATOM 884 N N . LYS A 1 112 ? -22.024 -10.862 49.582 1.00 42.34 112 LYS A N 1
ATOM 885 C CA . LYS A 1 112 ? -21.618 -12.234 49.259 1.00 42.34 112 LYS A CA 1
ATOM 886 C C . LYS A 1 112 ? -21.654 -12.431 47.738 1.00 42.34 112 LYS A C 1
ATOM 888 O O . LYS A 1 112 ? -22.657 -12.096 47.113 1.00 42.34 112 LYS A O 1
ATOM 893 N N . LYS A 1 113 ? -20.592 -13.027 47.177 1.00 48.66 113 LYS A N 1
ATOM 894 C CA . LYS A 1 113 ? -20.559 -13.585 45.815 1.00 48.66 113 LYS A CA 1
ATOM 895 C C . LYS A 1 113 ? -21.780 -14.484 45.621 1.00 48.66 113 LYS A C 1
ATOM 897 O O . LYS A 1 113 ? -21.831 -15.593 46.152 1.00 48.66 113 LYS A O 1
ATOM 902 N N . GLN A 1 114 ? -22.767 -13.983 44.893 1.00 46.72 114 GLN A N 1
ATOM 903 C CA . GLN A 1 114 ? -23.912 -14.763 44.467 1.00 46.72 114 GLN A CA 1
ATOM 904 C C . GLN A 1 114 ? -23.478 -15.501 43.205 1.00 46.72 114 GLN A C 1
ATOM 906 O O . GLN A 1 114 ? -23.387 -14.919 42.130 1.00 46.72 114 GLN A O 1
ATOM 911 N N . ILE A 1 115 ? -23.131 -16.775 43.377 1.00 52.84 115 ILE A N 1
ATOM 912 C CA . ILE A 1 115 ? -22.947 -17.720 42.277 1.00 52.84 115 ILE A CA 1
ATOM 913 C C . ILE A 1 115 ? -24.208 -17.630 41.412 1.00 52.84 115 ILE A C 1
ATOM 915 O O . ILE A 1 115 ? -25.330 -17.697 41.927 1.00 52.84 115 ILE A O 1
ATOM 919 N N . SER A 1 116 ? -24.005 -17.376 40.122 1.00 52.97 116 SER A N 1
ATOM 920 C CA . SER A 1 116 ? -25.058 -17.200 39.131 1.00 52.97 116 SER A CA 1
ATOM 921 C C . SER A 1 116 ? -26.086 -18.330 39.224 1.00 52.97 116 SER A C 1
ATOM 923 O O . SER A 1 116 ? -25.756 -19.500 39.424 1.00 52.97 116 SER A O 1
ATOM 925 N N . LYS A 1 117 ? -27.369 -17.963 39.131 1.00 59.94 117 LYS A N 1
ATOM 926 C CA . LYS A 1 117 ? -28.487 -18.911 39.206 1.00 59.94 117 LYS A CA 1
ATOM 927 C C . LYS A 1 117 ? -28.262 -20.050 38.190 1.00 59.94 117 LYS A C 1
ATOM 929 O O . LYS A 1 117 ? -27.944 -19.750 37.039 1.00 59.94 117 LYS A O 1
ATOM 934 N N . PRO A 1 118 ? -28.488 -21.326 38.553 1.00 61.41 118 PRO A N 1
ATOM 935 C CA . PRO A 1 118 ? -28.206 -22.481 37.689 1.00 61.41 118 PRO A CA 1
ATOM 936 C C . PRO A 1 118 ? -28.951 -22.482 36.337 1.00 61.41 118 PRO A C 1
ATOM 938 O O . PRO A 1 118 ? -28.539 -23.170 35.403 1.00 61.41 118 PRO A O 1
ATOM 941 N N . SER A 1 119 ? -30.017 -21.686 36.180 1.00 66.88 119 SER A N 1
ATOM 942 C CA . SER A 1 119 ? -30.691 -21.524 34.882 1.00 66.88 119 SER A CA 1
ATOM 943 C C . SER A 1 119 ? -29.933 -20.612 33.907 1.00 66.88 119 SER A C 1
ATOM 945 O O . SER A 1 119 ? -30.084 -20.747 32.701 1.00 66.88 119 SER A O 1
ATOM 947 N N . VAL A 1 120 ? -29.121 -19.669 34.397 1.00 75.69 120 VAL A N 1
ATOM 948 C CA . VAL A 1 120 ? -28.358 -18.752 33.532 1.00 75.69 120 VAL A CA 1
ATOM 949 C C . VAL A 1 120 ? -27.132 -19.466 32.969 1.00 75.69 120 VAL A C 1
ATOM 951 O O . VAL A 1 120 ? -26.836 -19.333 31.788 1.00 75.69 120 VAL A O 1
ATOM 954 N N . SER A 1 121 ? -26.456 -20.283 33.781 1.00 81.38 121 SER A N 1
ATOM 955 C CA . SER A 1 121 ? -25.269 -21.029 33.346 1.00 81.38 121 SER A CA 1
ATOM 956 C C . SER A 1 121 ? -25.579 -22.077 32.272 1.00 81.38 121 SER A C 1
ATOM 958 O O . SER A 1 121 ? -24.808 -22.234 31.327 1.00 81.38 121 SER A O 1
ATOM 960 N N . SER A 1 122 ? -26.718 -22.764 32.375 1.00 83.12 122 SER A N 1
ATOM 961 C CA . SER A 1 122 ? -27.172 -23.733 31.368 1.00 83.12 122 SER A CA 1
ATOM 962 C C . SER A 1 122 ? -27.507 -23.067 30.032 1.00 83.12 122 SER A C 1
ATOM 964 O O . SER A 1 122 ? -27.041 -23.535 28.993 1.00 83.12 122 SER A O 1
ATOM 966 N N . ASN A 1 123 ? -28.219 -21.938 30.057 1.00 86.38 123 ASN A N 1
ATOM 967 C CA . ASN A 1 123 ? -28.556 -21.180 28.849 1.00 86.38 123 ASN A CA 1
ATOM 968 C C . ASN A 1 123 ? -27.310 -20.604 28.156 1.00 86.38 123 ASN A C 1
ATOM 970 O O . ASN A 1 123 ? -27.163 -20.742 26.945 1.00 86.38 123 ASN A O 1
ATOM 974 N N . VAL A 1 124 ? -26.369 -20.042 28.924 1.00 87.75 124 VAL A N 1
ATOM 975 C CA . VAL A 1 124 ? -25.082 -19.547 28.398 1.00 87.75 124 VAL A CA 1
ATOM 976 C C . VAL A 1 124 ? -24.300 -20.672 27.719 1.00 87.75 124 VAL A C 1
ATOM 978 O O . VAL A 1 124 ? -23.760 -20.478 26.633 1.00 87.75 124 VAL A O 1
ATOM 981 N N . LYS A 1 125 ? -24.261 -21.865 28.325 1.00 88.94 125 LYS A N 1
ATOM 982 C CA . LYS A 1 125 ? -23.548 -23.018 27.762 1.00 88.94 125 LYS A CA 1
ATOM 983 C C . LYS A 1 125 ? -24.207 -23.554 26.487 1.00 88.94 125 LYS A C 1
ATOM 985 O O . LYS A 1 125 ? -23.497 -23.955 25.567 1.00 88.94 125 LYS A O 1
ATOM 990 N N . SER A 1 126 ? -25.539 -23.561 26.430 1.00 90.25 126 SER A N 1
ATOM 991 C CA . SER A 1 126 ? -26.284 -23.959 25.230 1.00 90.25 126 SER A CA 1
ATOM 992 C C . SER A 1 126 ? -26.005 -23.004 24.072 1.00 90.25 126 SER A C 1
ATOM 994 O O . SER A 1 126 ? -25.549 -23.441 23.018 1.00 90.25 126 SER A O 1
ATOM 996 N N . ASP A 1 127 ? -26.181 -21.701 24.301 1.00 91.25 127 ASP A N 1
ATOM 997 C CA . ASP A 1 127 ? -25.962 -20.681 23.274 1.00 91.25 127 ASP A CA 1
ATOM 998 C C . ASP A 1 127 ? -24.508 -20.660 22.787 1.00 91.25 127 ASP A C 1
ATOM 1000 O O . ASP A 1 127 ? -24.259 -20.532 21.591 1.00 91.25 127 ASP A O 1
ATOM 1004 N N . PHE A 1 128 ? -23.540 -20.828 23.696 1.00 92.06 128 PHE A N 1
ATOM 1005 C CA . PHE A 1 128 ? -22.125 -20.912 23.334 1.00 92.06 128 PHE A CA 1
ATOM 1006 C C . PHE A 1 128 ? -21.848 -22.071 22.373 1.00 92.06 128 PHE A C 1
ATOM 1008 O O . PHE A 1 128 ? -21.174 -21.892 21.359 1.00 92.06 128 PHE A O 1
ATOM 1015 N N . ASN A 1 129 ? -22.391 -23.255 22.661 1.00 91.69 129 ASN A N 1
ATOM 1016 C CA . ASN A 1 129 ? -22.226 -24.419 21.796 1.00 91.69 129 ASN A CA 1
ATOM 1017 C C . ASN A 1 129 ? -22.901 -24.218 20.436 1.00 91.69 129 ASN A C 1
ATOM 1019 O O . ASN A 1 129 ? -22.329 -24.598 19.416 1.00 91.69 129 ASN A O 1
ATOM 1023 N N . ASP A 1 130 ? -24.089 -23.617 20.410 1.00 93.12 130 ASP A N 1
ATOM 1024 C CA . ASP A 1 130 ? -24.822 -23.374 19.168 1.00 93.12 130 ASP A CA 1
ATOM 1025 C C . ASP A 1 130 ? -24.113 -22.353 18.275 1.00 93.12 130 ASP A C 1
ATOM 1027 O O . ASP A 1 130 ? -24.015 -22.566 17.067 1.00 93.12 130 ASP A O 1
ATOM 1031 N N . LEU A 1 131 ? -23.564 -21.284 18.856 1.00 90.56 131 LEU A N 1
ATOM 1032 C CA . LEU A 1 131 ? -22.779 -20.288 18.124 1.00 90.56 131 LEU A CA 1
ATOM 1033 C C . LEU A 1 131 ? -21.447 -20.866 17.637 1.00 90.56 131 LEU A C 1
ATOM 1035 O O . LEU A 1 131 ? -21.082 -20.675 16.481 1.00 90.56 131 LEU A O 1
ATOM 1039 N N . THR A 1 132 ? -20.768 -21.659 18.468 1.00 89.19 132 THR A N 1
ATOM 1040 C CA . THR A 1 132 ? -19.494 -22.293 18.094 1.00 89.19 132 THR A CA 1
ATOM 1041 C C . THR A 1 132 ? -19.673 -23.309 16.960 1.00 89.19 132 THR A C 1
ATOM 1043 O O . THR A 1 132 ? -18.821 -23.405 16.083 1.00 89.19 132 THR A O 1
ATOM 1046 N N . LYS A 1 133 ? -20.791 -24.051 16.923 1.00 88.62 133 LYS A N 1
ATOM 1047 C CA . LYS A 1 133 ? -21.107 -24.993 15.830 1.00 88.62 133 LYS A CA 1
ATOM 1048 C C . LYS A 1 133 ? -21.405 -24.313 14.494 1.00 88.62 133 LYS A C 1
ATOM 1050 O O . LYS A 1 133 ? -21.303 -24.966 13.462 1.00 88.62 133 LYS A O 1
ATOM 1055 N N . ARG A 1 134 ? -21.818 -23.043 14.511 1.00 87.94 134 ARG A N 1
ATOM 1056 C CA . ARG A 1 134 ? -22.102 -22.260 13.298 1.00 87.94 134 ARG A CA 1
ATOM 1057 C C . ARG A 1 134 ? -20.848 -21.656 12.674 1.00 87.94 134 ARG A C 1
ATOM 1059 O O . ARG A 1 134 ? -20.943 -21.101 11.584 1.00 87.94 134 ARG A O 1
ATOM 1066 N N . LEU A 1 135 ? -19.704 -21.746 13.350 1.00 88.69 135 LEU A N 1
ATOM 1067 C CA . LEU A 1 135 ? -18.445 -21.270 12.801 1.00 88.69 135 LEU A CA 1
ATOM 1068 C C . LEU A 1 135 ? -18.040 -22.112 11.577 1.00 88.69 135 LEU A C 1
ATOM 1070 O O . LEU A 1 135 ? -18.189 -23.338 11.611 1.00 88.69 135 LEU A O 1
ATOM 1074 N N . PRO A 1 136 ? -17.513 -21.479 10.514 1.00 85.12 136 PRO A N 1
ATOM 1075 C CA . PRO A 1 136 ? -16.967 -22.187 9.363 1.00 85.12 136 PRO A CA 1
ATOM 1076 C C . PRO A 1 136 ? -15.890 -23.203 9.777 1.00 85.12 136 PRO A C 1
ATOM 1078 O O . PRO A 1 136 ? -15.071 -22.953 10.664 1.00 85.12 136 PRO A O 1
ATOM 1081 N N . GLY A 1 137 ? -15.908 -24.386 9.160 1.00 81.44 137 GLY A N 1
ATOM 1082 C CA . GLY A 1 137 ? -14.979 -25.475 9.489 1.00 81.44 137 GLY A CA 1
ATOM 1083 C C . GLY A 1 137 ? -13.556 -25.273 8.956 1.00 81.44 137 GLY A C 1
ATOM 1084 O O . GLY A 1 137 ? -12.652 -26.005 9.349 1.00 81.44 137 GLY A O 1
ATOM 1085 N N . ASP A 1 138 ? -13.366 -24.297 8.075 1.00 86.69 138 ASP A N 1
ATOM 1086 C CA . ASP A 1 138 ? -12.126 -23.934 7.388 1.00 86.69 138 ASP A CA 1
ATOM 1087 C C . ASP A 1 138 ? -11.341 -22.806 8.080 1.00 86.69 138 ASP A C 1
ATOM 1089 O O . ASP A 1 138 ? -10.285 -22.407 7.591 1.00 86.69 138 ASP A O 1
ATOM 1093 N N . LEU A 1 139 ? -11.806 -22.325 9.239 1.00 85.25 139 LEU A N 1
ATOM 1094 C CA . LEU A 1 139 ? -11.112 -21.292 10.011 1.00 85.25 139 LEU A CA 1
ATOM 1095 C C . LEU A 1 139 ? -9.722 -21.752 10.469 1.00 85.25 139 LEU A C 1
ATOM 1097 O O . LEU A 1 139 ? -9.548 -22.833 11.046 1.00 85.25 139 LEU A O 1
ATOM 1101 N N . THR A 1 140 ? -8.737 -20.869 10.318 1.00 88.56 140 THR A N 1
ATOM 1102 C CA . THR A 1 140 ? -7.408 -21.058 10.900 1.00 88.56 140 THR A CA 1
ATOM 1103 C C . THR A 1 140 ? -7.462 -21.022 12.431 1.00 88.56 140 THR A C 1
ATOM 1105 O O . THR A 1 140 ? -8.382 -20.486 13.055 1.00 88.56 140 THR A O 1
ATOM 1108 N N . SER A 1 141 ? -6.421 -21.546 13.085 1.00 86.94 141 SER A N 1
ATOM 1109 C CA . SER A 1 141 ? -6.315 -21.539 14.551 1.00 86.94 141 SER A CA 1
ATOM 1110 C C . SER A 1 141 ? -6.390 -20.137 15.170 1.00 86.94 141 SER A C 1
ATOM 1112 O O . SER A 1 141 ? -6.803 -20.010 16.321 1.00 86.94 141 SER A O 1
ATOM 1114 N N . TYR A 1 142 ? -5.960 -19.096 14.448 1.00 87.50 142 TYR A N 1
ATOM 1115 C CA . TYR A 1 142 ? -6.066 -17.712 14.913 1.00 87.50 142 TYR A CA 1
ATOM 1116 C C . TYR A 1 142 ? -7.503 -17.204 14.807 1.00 87.50 142 TYR A C 1
ATOM 1118 O O . TYR A 1 142 ? -8.057 -16.756 15.809 1.00 87.50 142 TYR A O 1
ATOM 1126 N N . GLU A 1 143 ? -8.125 -17.347 13.637 1.00 88.44 143 GLU A N 1
ATOM 1127 C CA . GLU A 1 143 ? -9.496 -16.883 13.395 1.00 88.44 143 GLU A CA 1
ATOM 1128 C C . GLU A 1 143 ? -10.480 -17.568 14.339 1.00 88.44 143 GLU A C 1
ATOM 1130 O O . GLU A 1 143 ? -11.305 -16.908 14.960 1.00 88.44 143 GLU A O 1
ATOM 1135 N N . LYS A 1 144 ? -10.305 -18.873 14.576 1.00 88.69 144 LYS A N 1
ATOM 1136 C CA . LYS A 1 144 ? -11.117 -19.616 15.540 1.00 88.69 144 LYS A CA 1
ATOM 1137 C C . LYS A 1 144 ? -11.034 -19.042 16.958 1.00 88.69 144 LYS A C 1
ATOM 1139 O O . LYS A 1 144 ? -12.046 -19.017 17.653 1.00 88.69 144 LYS A O 1
ATOM 1144 N N . ARG A 1 145 ? -9.859 -18.577 17.405 1.00 87.62 145 ARG A N 1
ATOM 1145 C CA . ARG A 1 145 ? -9.716 -17.940 18.728 1.00 87.62 145 ARG A CA 1
ATOM 1146 C C . ARG A 1 145 ? -10.436 -16.597 18.782 1.00 87.62 145 ARG A C 1
ATOM 1148 O O . ARG A 1 145 ? -11.169 -16.362 19.736 1.00 87.62 145 ARG A O 1
ATOM 1155 N N . VAL A 1 146 ? -10.264 -15.764 17.756 1.00 90.50 146 VAL A N 1
ATOM 1156 C CA . VAL A 1 146 ? -10.923 -14.451 17.671 1.00 90.50 146 VAL A CA 1
ATOM 1157 C C . VAL A 1 146 ? -12.442 -14.615 17.660 1.00 90.50 146 VAL A C 1
ATOM 1159 O O . VAL A 1 146 ? -13.125 -13.988 18.464 1.00 90.50 146 VAL A O 1
ATOM 1162 N N . SER A 1 147 ? -12.971 -15.533 16.849 1.00 91.25 147 SER A N 1
ATOM 1163 C CA . SER A 1 147 ? -14.410 -15.801 16.797 1.00 91.25 147 SER A CA 1
ATOM 1164 C C . SER A 1 147 ? -14.965 -16.327 18.124 1.00 91.25 147 SER A C 1
ATOM 1166 O O . SER A 1 147 ? -16.069 -15.965 18.518 1.00 91.25 147 SER A O 1
ATOM 1168 N N . ILE A 1 148 ? -14.214 -17.159 18.854 1.00 92.06 148 ILE A N 1
ATOM 1169 C CA . ILE A 1 148 ? -14.631 -17.606 20.192 1.00 92.06 148 ILE A CA 1
ATOM 1170 C C . ILE A 1 148 ? -14.660 -16.433 21.182 1.00 92.06 148 ILE A C 1
ATOM 1172 O O . ILE A 1 148 ? -15.599 -16.331 21.975 1.00 92.06 148 ILE A O 1
ATOM 1176 N N . ASP A 1 149 ? -13.671 -15.540 21.139 1.00 91.31 149 ASP A N 1
ATOM 1177 C CA . ASP A 1 149 ? -13.650 -14.346 21.988 1.00 91.31 149 ASP A CA 1
ATOM 1178 C C . ASP A 1 149 ? -14.822 -13.400 21.671 1.00 91.31 149 ASP A C 1
ATOM 1180 O O . ASP A 1 149 ? -15.450 -12.872 22.593 1.00 91.31 149 ASP A O 1
ATOM 1184 N N . GLU A 1 150 ? -15.185 -13.244 20.397 1.00 92.56 150 GLU A N 1
ATOM 1185 C CA . GLU A 1 150 ? -16.376 -12.497 19.975 1.00 92.56 150 GLU A CA 1
ATOM 1186 C C . GLU A 1 150 ? -17.664 -13.122 20.521 1.00 92.56 150 GLU A C 1
ATOM 1188 O O . GLU A 1 150 ? -18.467 -12.421 21.142 1.00 92.56 150 GLU A O 1
ATOM 1193 N N . ILE A 1 151 ? -17.825 -14.446 20.401 1.00 93.19 151 ILE A N 1
ATOM 1194 C CA . ILE A 1 151 ? -18.966 -15.182 20.973 1.00 93.19 151 ILE A CA 1
ATOM 1195 C C . ILE A 1 151 ? -19.056 -14.949 22.489 1.00 93.19 151 ILE A C 1
ATOM 1197 O O . ILE A 1 151 ? -20.139 -14.711 23.027 1.00 93.19 151 ILE A O 1
ATOM 1201 N N . ILE A 1 152 ? -17.927 -14.979 23.203 1.00 92.62 152 ILE A N 1
ATOM 1202 C CA . ILE A 1 152 ? -17.882 -14.714 24.650 1.00 92.62 152 ILE A CA 1
ATOM 1203 C C . ILE A 1 152 ? -18.361 -13.289 24.966 1.00 92.62 152 ILE A C 1
ATOM 1205 O O . ILE A 1 152 ? -19.131 -13.092 25.913 1.00 92.62 152 ILE A O 1
ATOM 1209 N N . ILE A 1 153 ? -17.940 -12.293 24.182 1.00 92.38 153 ILE A N 1
ATOM 1210 C CA . ILE A 1 153 ? -18.356 -10.893 24.348 1.00 92.38 153 ILE A CA 1
ATOM 1211 C C . ILE A 1 153 ? -19.855 -10.726 24.058 1.00 92.38 153 ILE A C 1
ATOM 1213 O O . ILE A 1 153 ? -20.550 -10.019 24.794 1.00 92.38 153 ILE A O 1
ATOM 1217 N N . GLU A 1 154 ? -20.381 -11.380 23.024 1.00 92.25 154 GLU A N 1
ATOM 1218 C CA . GLU A 1 154 ? -21.810 -11.343 22.700 1.00 92.25 154 GLU A CA 1
ATOM 1219 C C . GLU A 1 154 ? -22.664 -11.957 23.813 1.00 92.25 154 GLU A C 1
ATOM 1221 O O . GLU A 1 154 ? -23.647 -11.351 24.254 1.00 92.25 154 GLU A O 1
ATOM 1226 N N . LEU A 1 155 ? -22.259 -13.117 24.335 1.00 91.38 155 LEU A N 1
ATOM 1227 C CA . LEU A 1 155 ? -22.937 -13.765 25.460 1.00 91.38 155 LEU A CA 1
ATOM 1228 C C . LEU A 1 155 ? -22.862 -12.927 26.738 1.00 91.38 155 LEU A C 1
ATOM 1230 O O . LEU A 1 155 ? -23.857 -12.820 27.457 1.00 91.38 155 LEU A O 1
ATOM 1234 N N . SER A 1 156 ? -21.726 -12.277 26.998 1.00 90.38 156 SER A N 1
ATOM 1235 C CA . SER A 1 156 ? -21.580 -11.337 28.114 1.00 90.38 156 SER A CA 1
ATOM 1236 C C . SER A 1 156 ? -22.621 -10.214 28.035 1.00 90.38 156 SER A C 1
ATOM 1238 O O . SER A 1 156 ? -23.313 -9.939 29.021 1.00 90.38 156 SER A O 1
ATOM 1240 N N . LYS A 1 157 ? -22.815 -9.627 26.846 1.00 91.00 157 LYS A N 1
ATOM 1241 C CA . LYS A 1 157 ? -23.829 -8.583 26.620 1.00 91.00 157 LYS A CA 1
ATOM 1242 C C . LYS A 1 157 ? -25.253 -9.122 26.772 1.00 91.00 157 LYS A C 1
ATOM 1244 O O . LYS A 1 157 ? -26.063 -8.498 27.456 1.00 91.00 157 LYS A O 1
ATOM 1249 N N . LYS A 1 158 ? -25.553 -10.283 26.174 1.00 91.00 158 LYS A N 1
ATOM 1250 C CA . LYS A 1 158 ? -26.888 -10.910 26.192 1.00 91.00 158 LYS A CA 1
ATOM 1251 C C . LYS A 1 158 ? -27.348 -11.249 27.610 1.00 91.00 158 LYS A C 1
ATOM 1253 O O . LYS A 1 158 ? -28.494 -10.983 27.968 1.00 91.00 158 LYS A O 1
ATOM 1258 N N . TYR A 1 159 ? -26.451 -11.804 28.420 1.00 87.69 159 TYR A N 1
ATOM 1259 C CA . TYR A 1 159 ? -26.764 -12.284 29.766 1.00 87.69 159 TYR A CA 1
ATOM 1260 C C . TYR A 1 159 ? -26.406 -11.293 30.880 1.00 87.69 159 TYR A C 1
ATOM 1262 O O . TYR A 1 159 ? -26.685 -11.575 32.044 1.00 87.69 159 TYR A O 1
ATOM 1270 N N . LYS A 1 160 ? -25.843 -10.123 30.538 1.00 87.56 160 LYS A N 1
ATOM 1271 C CA . LYS A 1 160 ? -25.399 -9.083 31.485 1.00 87.56 160 LYS A CA 1
ATOM 1272 C C . LYS A 1 160 ? -24.462 -9.631 32.571 1.00 87.56 160 LYS A C 1
ATOM 1274 O O . LYS A 1 160 ? -24.565 -9.254 33.736 1.00 87.56 160 LYS A O 1
ATOM 1279 N N . ILE A 1 161 ? -23.564 -10.528 32.174 1.00 87.25 161 ILE A N 1
ATOM 1280 C CA . ILE A 1 161 ? -22.529 -11.135 33.024 1.00 87.25 161 ILE A CA 1
ATOM 1281 C C . ILE A 1 161 ? -21.153 -10.784 32.473 1.00 87.25 161 ILE A C 1
ATOM 1283 O O . ILE A 1 161 ? -21.025 -10.451 31.294 1.00 87.25 161 ILE A O 1
ATOM 1287 N N . SER A 1 162 ? -20.117 -10.830 33.307 1.00 86.88 162 SER A N 1
ATOM 1288 C CA . SER A 1 162 ? -18.7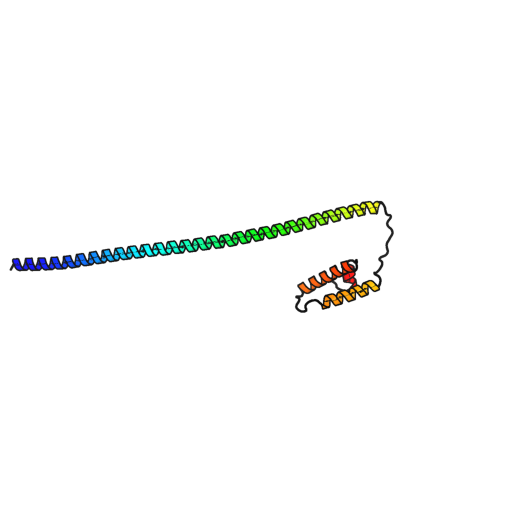70 -10.479 32.840 1.00 86.88 162 SER A CA 1
ATOM 1289 C C . SER A 1 162 ? -18.235 -11.507 31.824 1.00 86.88 162 SER A C 1
ATOM 1291 O O . SER A 1 162 ? -18.586 -12.687 31.910 1.00 86.88 162 SER A O 1
ATOM 1293 N N . PRO A 1 163 ? -17.366 -11.111 30.873 1.00 88.44 163 PRO A N 1
ATOM 1294 C CA . PRO A 1 163 ? -16.727 -12.057 29.955 1.00 88.44 163 PRO A CA 1
ATOM 1295 C C . PRO A 1 163 ? -15.972 -13.177 30.686 1.00 88.44 163 PRO A C 1
ATOM 1297 O O . PRO A 1 163 ? -15.986 -14.324 30.243 1.00 88.44 163 PRO A O 1
ATOM 1300 N N . ASP A 1 164 ? -15.375 -12.872 31.840 1.00 86.31 164 ASP A N 1
ATOM 1301 C CA . ASP A 1 164 ? -14.679 -13.853 32.678 1.00 86.31 164 ASP A CA 1
ATOM 1302 C C . ASP A 1 164 ? -15.637 -14.880 33.293 1.00 86.31 164 ASP A C 1
ATOM 1304 O O . ASP A 1 164 ? -15.318 -16.067 33.361 1.00 86.31 164 ASP A O 1
ATOM 1308 N N . GLU A 1 165 ? -16.837 -14.458 33.698 1.00 85.12 165 GLU A N 1
ATOM 1309 C CA . GLU A 1 165 ? -17.887 -15.374 34.156 1.00 85.12 165 GLU A CA 1
ATOM 1310 C C . GLU A 1 165 ? -18.395 -16.261 33.016 1.00 85.12 165 GLU A C 1
ATOM 1312 O O . GLU A 1 165 ? -18.592 -17.457 33.225 1.00 85.12 165 GLU A O 1
ATOM 1317 N N . VAL A 1 166 ? -18.542 -15.724 31.798 1.00 86.38 166 VAL A N 1
ATOM 1318 C CA . VAL A 1 166 ? -18.879 -16.529 30.610 1.00 86.38 166 VAL A CA 1
ATOM 1319 C C . VAL A 1 166 ? -17.797 -17.582 30.360 1.00 86.38 166 VAL A C 1
ATOM 1321 O O . VAL A 1 166 ? -18.131 -18.762 30.252 1.00 86.38 166 VAL A O 1
ATOM 1324 N N . ARG A 1 167 ? -16.509 -17.195 30.352 1.00 89.31 167 ARG A N 1
ATOM 1325 C CA . ARG A 1 167 ? -15.360 -18.116 30.203 1.00 89.31 167 ARG A CA 1
ATOM 1326 C C . ARG A 1 167 ? -15.378 -19.229 31.251 1.00 89.31 167 ARG A C 1
ATOM 1328 O O . ARG A 1 167 ? -15.164 -20.394 30.912 1.00 89.31 167 ARG A O 1
ATOM 1335 N N . GLN A 1 168 ? -15.682 -18.894 32.506 1.00 87.31 168 GLN A N 1
ATOM 1336 C CA . GLN A 1 168 ? -15.808 -19.873 33.591 1.00 87.31 168 GLN A CA 1
ATOM 1337 C C . GLN A 1 168 ? -16.978 -20.841 33.377 1.00 87.31 168 GLN A C 1
ATOM 1339 O O . GLN A 1 168 ? -16.821 -22.037 33.617 1.00 87.31 168 GLN A O 1
ATOM 1344 N N . ILE A 1 169 ? -18.130 -20.355 32.903 1.00 85.56 169 ILE A N 1
ATOM 1345 C CA . ILE A 1 169 ? -19.314 -21.188 32.637 1.00 85.56 169 ILE A CA 1
ATOM 1346 C C . ILE A 1 169 ? -19.056 -22.176 31.490 1.00 85.56 169 ILE A C 1
ATOM 1348 O O . ILE A 1 169 ? -19.453 -23.341 31.576 1.00 85.56 169 ILE A O 1
ATOM 1352 N N . VAL A 1 170 ? -18.399 -21.724 30.419 1.00 87.44 170 VAL A N 1
ATOM 1353 C CA . VAL A 1 170 ? -18.174 -22.533 29.207 1.00 87.44 170 VAL A CA 1
ATOM 1354 C C . VAL A 1 170 ? -16.882 -23.355 29.258 1.00 87.44 170 VAL A C 1
ATOM 1356 O O . VAL A 1 170 ? -16.677 -24.225 28.418 1.00 87.44 170 VAL A O 1
ATOM 1359 N N . GLY A 1 171 ? -16.029 -23.137 30.265 1.00 81.81 171 GLY A N 1
ATOM 1360 C CA . GLY A 1 171 ? -14.787 -23.887 30.464 1.00 81.81 171 GLY A CA 1
ATOM 1361 C C . GLY A 1 171 ? -13.675 -23.541 29.470 1.00 81.81 171 GLY A C 1
ATOM 1362 O O . GLY A 1 171 ? -12.730 -24.315 29.330 1.00 81.81 171 GLY A O 1
ATOM 1363 N N . HIS A 1 172 ? -13.768 -22.395 28.788 1.00 72.00 172 HIS A N 1
ATOM 1364 C CA . HIS A 1 172 ? -12.767 -21.951 27.821 1.00 72.00 172 HIS A CA 1
ATOM 1365 C C . HIS A 1 172 ? -11.676 -21.150 28.541 1.00 72.00 172 HIS A C 1
ATOM 1367 O O . HIS A 1 172 ? -11.862 -19.977 28.874 1.00 72.00 172 HIS A O 1
ATOM 1373 N N . LYS A 1 173 ? -10.542 -21.799 28.825 1.00 59.16 173 LYS A N 1
ATOM 1374 C CA . LYS A 1 173 ? -9.338 -21.125 29.328 1.00 59.16 173 LYS A CA 1
ATOM 1375 C C . LYS A 1 173 ? -8.543 -20.586 28.138 1.00 59.16 173 LYS A C 1
ATOM 1377 O O . LYS A 1 173 ? -8.379 -21.306 27.157 1.00 59.16 173 LYS A O 1
ATOM 1382 N N . SER A 1 174 ? -8.143 -19.316 28.230 1.00 51.56 174 SER A N 1
ATOM 1383 C CA . SER A 1 174 ? -7.202 -18.674 27.302 1.00 51.56 174 SER A CA 1
ATOM 1384 C C . SER A 1 174 ? -5.895 -19.446 27.193 1.00 51.56 174 SER A C 1
ATOM 1386 O O . SER A 1 174 ? -5.473 -20.017 28.226 1.00 51.56 174 SER A O 1
#

Radius of gyration: 47.51 Å; chains: 1; bounding box: 85×42×139 Å

Secondary structure (DSSP, 8-state):
-HHHHHHHHHHHHHHHHHHHHHHHHHHHHHHHHHHHHHHHHHHHHHHHHHHHHHHHHHHHHHHHHHHHHHHHHHHHHHHHHHHHHHHHHHHHHHHHHHHHHHHTSS--------PPPHHHHHHHHHHHHHHHHTS-TT--HHHHHHHHHHHHHHHHHHHT--HHHHHHHHT---

Foldseek 3Di:
DVVVVVVVVVVVVVVVVVVVVVVVVVVVVVVVVVVVVVVVVVVVVVVVVVVVVVVVVVVVVVVVVVVVVVVVVVVVVVVVVVVVVVVVVVVVVVVVVVVVVVVVVDDDDDDDPDDPDPVLLVVLQVQLVVQLVPDDPPDDPVRSVVSSLVSLVVSCVVSVHDSVSSCVSNVPDD

Sequence (174 aa):
MKKNAIKLLAVIVLVAAIIGISVIKSNISAKRTAEKITLLKEEYFRTRDSVILEQLDDTTRIYVDSIQNLESFYLSQIDSLNEYFANKESLLVAELNKQKTNKANTSPQKTKKQISKPSVSSNVKSDFNDLTKRLPGDLTSYEKRVSIDEIIIELSKKYKISPDEVRQIVGHKS